Protein AF-A0A8S9JFB0-F1 (afdb_monomer)

Nearest PDB structures (foldseek):
  3i4u-assembly1_A-2  TM=8.925E-01  e=6.189E-06  Homo sapiens
  5mqf-assembly1_q  TM=8.925E-01  e=7.429E-06  Homo sapiens
  6bk8-assembly1_P  TM=8.954E-01  e=3.614E-05  Saccharomyces cerevisiae S288C
  6qid-assembly1_A  TM=9.169E-01  e=1.081E-04  Thermochaetoides thermophila DSM 1495
  7b9v-assembly1_Q  TM=8.731E-01  e=5.880E-05  Saccharomyces cerevisiae

Structure (mmCIF, N/CA/C/O backbone):
data_AF-A0A8S9JFB0-F1
#
_entry.id   AF-A0A8S9JFB0-F1
#
loop_
_atom_site.group_PDB
_atom_site.id
_atom_site.type_symbol
_atom_site.label_atom_id
_atom_site.label_alt_id
_atom_site.label_comp_id
_atom_site.label_asym_id
_atom_site.label_entity_id
_atom_site.label_seq_id
_atom_site.pdbx_PDB_ins_code
_atom_site.Cartn_x
_atom_site.Cartn_y
_atom_site.Cartn_z
_atom_site.occupancy
_atom_site.B_iso_or_equiv
_atom_site.auth_seq_id
_atom_site.auth_comp_id
_atom_site.auth_asym_id
_atom_site.auth_atom_id
_atom_site.pdbx_PDB_model_num
ATOM 1 N N . MET A 1 1 ? 8.100 4.292 -13.837 1.00 66.50 1 MET A N 1
ATOM 2 C CA . MET A 1 1 ? 7.808 2.865 -14.108 1.00 66.50 1 MET A CA 1
ATOM 3 C C . MET A 1 1 ? 8.521 1.896 -13.162 1.00 66.50 1 MET A C 1
ATOM 5 O O . MET A 1 1 ? 7.945 0.870 -12.853 1.00 66.50 1 MET A O 1
ATOM 9 N N . LEU A 1 2 ? 9.718 2.189 -12.633 1.00 82.94 2 LEU A N 1
ATOM 10 C CA . LEU A 1 2 ? 10.415 1.246 -11.734 1.00 82.94 2 LEU A CA 1
ATOM 11 C C . LEU A 1 2 ? 9.656 0.942 -10.426 1.00 82.94 2 LEU A C 1
ATOM 13 O O . LEU A 1 2 ? 9.680 -0.186 -9.946 1.00 82.94 2 LEU A O 1
ATOM 17 N N . ILE A 1 3 ? 8.934 1.922 -9.871 1.00 82.69 3 ILE A N 1
ATOM 18 C CA . ILE A 1 3 ? 8.190 1.724 -8.620 1.00 82.69 3 ILE A CA 1
ATOM 19 C C . ILE A 1 3 ? 6.989 0.786 -8.770 1.00 82.69 3 ILE A C 1
ATOM 21 O O . ILE A 1 3 ? 6.719 -0.003 -7.874 1.00 82.69 3 ILE A O 1
ATOM 25 N N . THR A 1 4 ? 6.291 0.819 -9.907 1.00 84.62 4 THR A N 1
ATOM 26 C CA . THR A 1 4 ? 5.154 -0.077 -10.152 1.00 84.62 4 THR A CA 1
ATOM 27 C C . THR A 1 4 ? 5.630 -1.517 -10.285 1.00 84.62 4 THR A C 1
ATOM 29 O O . THR A 1 4 ? 5.007 -2.407 -9.725 1.00 84.62 4 THR A O 1
ATOM 32 N N . VAL A 1 5 ? 6.778 -1.746 -10.932 1.00 84.88 5 VAL A N 1
ATOM 33 C CA . VAL A 1 5 ? 7.409 -3.076 -10.994 1.00 84.88 5 VAL A CA 1
ATOM 34 C C . VAL A 1 5 ? 7.795 -3.563 -9.595 1.00 84.88 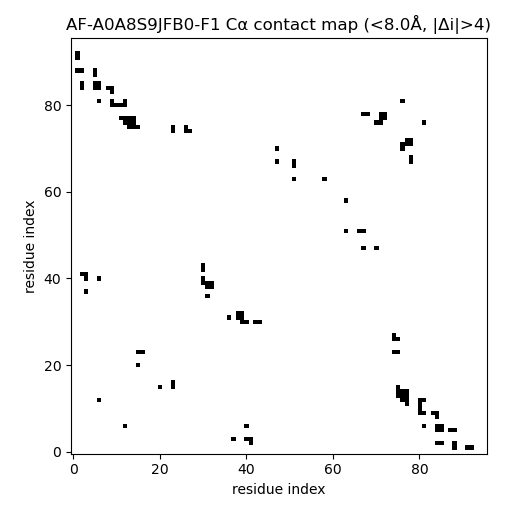5 VAL A C 1
ATOM 36 O O . VAL A 1 5 ? 7.507 -4.702 -9.244 1.00 84.88 5 VAL A O 1
ATOM 39 N N . ALA A 1 6 ? 8.370 -2.693 -8.759 1.00 87.06 6 ALA A N 1
ATOM 40 C CA . ALA A 1 6 ? 8.699 -3.045 -7.380 1.00 87.06 6 ALA A CA 1
ATOM 41 C C . ALA A 1 6 ? 7.452 -3.365 -6.530 1.00 87.06 6 ALA A C 1
ATOM 43 O O . ALA A 1 6 ? 7.484 -4.307 -5.747 1.00 87.06 6 ALA A O 1
ATOM 44 N N . MET A 1 7 ? 6.346 -2.632 -6.709 1.00 85.06 7 MET A N 1
ATOM 45 C CA . MET A 1 7 ? 5.068 -2.870 -6.013 1.00 85.06 7 MET A CA 1
ATOM 46 C C . MET A 1 7 ? 4.350 -4.143 -6.489 1.00 85.06 7 MET A C 1
ATOM 48 O O . MET A 1 7 ? 3.654 -4.769 -5.702 1.00 85.06 7 MET A O 1
ATOM 52 N N . LEU A 1 8 ? 4.531 -4.546 -7.751 1.00 84.75 8 LEU A N 1
ATOM 53 C CA . LEU A 1 8 ? 4.016 -5.817 -8.283 1.00 84.75 8 LEU A CA 1
ATOM 54 C C . LEU A 1 8 ? 4.880 -7.020 -7.889 1.00 84.75 8 LEU A C 1
ATOM 56 O O . LEU A 1 8 ? 4.402 -8.147 -7.890 1.00 84.75 8 LEU A O 1
ATOM 60 N N . SER A 1 9 ? 6.159 -6.790 -7.582 1.00 85.50 9 SER A N 1
ATOM 61 C CA . SER A 1 9 ? 7.093 -7.843 -7.176 1.00 85.50 9 SER A CA 1
ATOM 62 C C . SER A 1 9 ? 6.880 -8.315 -5.736 1.00 85.50 9 SER A C 1
ATOM 64 O O . SER A 1 9 ? 7.480 -9.314 -5.338 1.00 85.50 9 SER A O 1
ATOM 66 N N . VAL A 1 10 ? 6.092 -7.593 -4.940 1.00 85.31 10 VAL A N 1
ATOM 67 C CA . VAL A 1 10 ? 5.803 -7.952 -3.551 1.00 85.31 10 VAL A CA 1
ATOM 68 C C . VAL A 1 10 ? 4.431 -8.609 -3.426 1.00 85.31 10 VAL A C 1
ATOM 70 O O . VAL A 1 10 ? 3.573 -8.462 -4.292 1.00 85.31 10 VAL A O 1
ATOM 73 N N . GLU A 1 11 ? 4.216 -9.337 -2.330 1.00 77.19 11 GLU A N 1
ATOM 74 C CA . GLU A 1 11 ? 2.899 -9.888 -1.995 1.00 77.19 11 GLU A CA 1
ATOM 75 C C . GLU A 1 11 ? 1.832 -8.788 -1.868 1.00 77.19 11 GLU A C 1
ATOM 77 O O . GLU A 1 11 ? 2.157 -7.611 -1.696 1.00 77.19 11 GLU A O 1
ATOM 82 N N . SER A 1 12 ? 0.555 -9.194 -1.880 1.00 81.44 12 SER A N 1
ATOM 83 C CA . SER A 1 12 ? -0.623 -8.315 -1.831 1.00 81.44 12 SER A CA 1
ATOM 84 C C . SER A 1 12 ? -0.407 -7.060 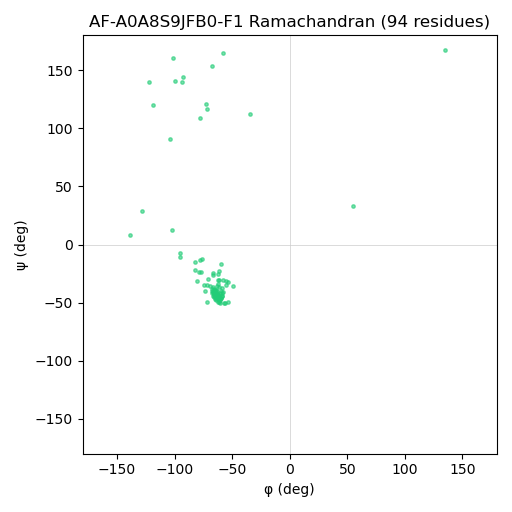-0.972 1.00 81.44 12 SER A C 1
ATOM 86 O O . SER A 1 12 ? -0.233 -7.134 0.251 1.00 81.44 12 SER A O 1
ATOM 88 N N . ILE A 1 13 ? -0.379 -5.900 -1.639 1.00 84.75 13 ILE A N 1
ATOM 89 C CA . ILE A 1 13 ? -0.193 -4.583 -1.010 1.00 84.75 13 ILE A CA 1
ATOM 90 C C . ILE A 1 13 ? -1.409 -4.235 -0.153 1.00 84.75 13 ILE A C 1
ATOM 92 O O . ILE A 1 13 ? -1.247 -3.700 0.938 1.00 84.75 13 ILE A O 1
ATOM 96 N N . PHE A 1 14 ? -2.609 -4.556 -0.628 1.00 85.25 14 PHE A N 1
ATOM 97 C CA . PHE A 1 14 ? -3.855 -4.340 0.096 1.00 85.25 14 PHE A CA 1
ATOM 98 C C . PHE A 1 14 ? -4.230 -5.593 0.887 1.00 85.25 14 PHE A C 1
ATOM 100 O O . PHE A 1 14 ? -3.979 -6.720 0.437 1.00 85.25 14 PHE A O 1
ATOM 107 N N . TYR A 1 15 ? -4.816 -5.396 2.067 1.00 84.75 15 TYR A N 1
ATOM 108 C CA . TYR A 1 15 ? -5.401 -6.471 2.862 1.00 84.75 15 TYR A CA 1
ATOM 109 C C . TYR A 1 15 ? -6.879 -6.174 3.132 1.00 84.75 15 TYR A C 1
ATOM 111 O O . TYR A 1 15 ? -7.230 -5.041 3.434 1.00 84.75 15 TYR A O 1
ATOM 119 N N . ASP A 1 16 ? -7.720 -7.209 3.071 1.00 80.62 16 ASP A N 1
ATOM 120 C CA . ASP A 1 16 ? -9.183 -7.115 3.197 1.00 80.62 16 ASP A CA 1
ATOM 121 C C . ASP A 1 16 ? -9.633 -7.599 4.593 1.00 80.62 16 ASP A C 1
ATOM 123 O O . ASP A 1 16 ? -9.835 -8.801 4.815 1.00 80.62 16 ASP A O 1
ATOM 127 N N . PRO A 1 17 ? -9.745 -6.712 5.600 1.00 80.88 17 PRO A N 1
ATOM 128 C CA . PRO A 1 17 ? -10.296 -7.087 6.894 1.00 80.88 17 PRO A CA 1
ATOM 129 C C . PRO A 1 17 ? -11.811 -7.289 6.781 1.00 80.88 17 PRO A C 1
ATOM 131 O O . PRO A 1 17 ? -12.556 -6.355 6.493 1.00 80.88 17 PRO A O 1
ATOM 134 N N . ARG A 1 18 ? -12.293 -8.495 7.108 1.00 76.75 18 ARG A N 1
ATOM 135 C CA . ARG A 1 18 ? -13.728 -8.846 7.045 1.00 76.75 18 ARG A CA 1
ATOM 136 C C . ARG A 1 18 ? -14.641 -7.887 7.818 1.00 76.75 18 ARG A C 1
ATOM 138 O O . ARG A 1 18 ? -15.769 -7.672 7.400 1.00 76.75 18 ARG A O 1
ATOM 145 N N . GLU A 1 19 ? -14.152 -7.324 8.920 1.00 81.75 19 GLU A N 1
ATOM 146 C CA . GLU A 1 19 ? -14.902 -6.405 9.786 1.00 81.75 19 GLU A CA 1
ATOM 147 C C . GLU A 1 19 ? -15.019 -4.983 9.209 1.00 81.75 19 GLU A C 1
ATOM 149 O O . GLU A 1 19 ? -15.951 -4.264 9.546 1.00 81.75 19 GLU A O 1
ATOM 154 N N . LYS A 1 20 ? -14.102 -4.579 8.317 1.00 83.25 20 LYS A N 1
ATOM 155 C CA . LYS A 1 20 ? -13.983 -3.200 7.806 1.00 83.25 20 LYS A CA 1
ATOM 156 C C . LYS A 1 20 ? -13.957 -3.121 6.278 1.00 83.25 20 LYS A C 1
ATOM 158 O O . LYS A 1 20 ? -13.383 -2.195 5.714 1.00 83.25 20 LYS A O 1
ATOM 163 N N . ARG A 1 21 ? -14.593 -4.079 5.599 1.00 81.88 21 ARG A N 1
ATOM 164 C CA . ARG A 1 21 ? -14.632 -4.143 4.126 1.00 81.88 21 ARG A CA 1
ATOM 165 C C . ARG A 1 21 ? -15.173 -2.8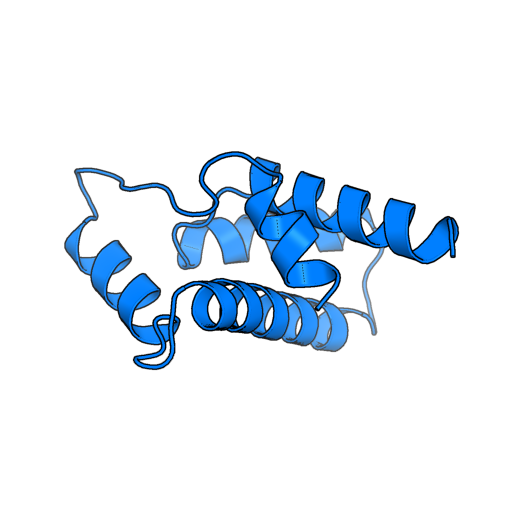84 3.462 1.00 81.88 21 ARG A C 1
ATOM 167 O O . ARG A 1 21 ? -14.752 -2.539 2.369 1.00 81.88 21 ARG A O 1
ATOM 174 N N . GLU A 1 22 ? -16.138 -2.217 4.085 1.00 84.12 22 GLU A N 1
ATOM 175 C CA . GLU A 1 22 ? -16.767 -1.034 3.491 1.00 84.12 22 GLU A CA 1
ATOM 176 C C . GLU A 1 22 ? -15.835 0.191 3.538 1.00 84.12 22 GLU A C 1
ATOM 178 O O . GLU A 1 22 ? -15.700 0.920 2.553 1.00 84.12 22 GLU A O 1
ATOM 183 N N . GLU A 1 23 ? -15.115 0.362 4.653 1.00 84.19 23 GLU A N 1
ATOM 184 C CA . GLU A 1 23 ? -14.065 1.379 4.807 1.00 84.19 23 GLU A CA 1
ATOM 185 C C . GLU A 1 23 ? -12.883 1.094 3.866 1.00 84.19 23 GLU A C 1
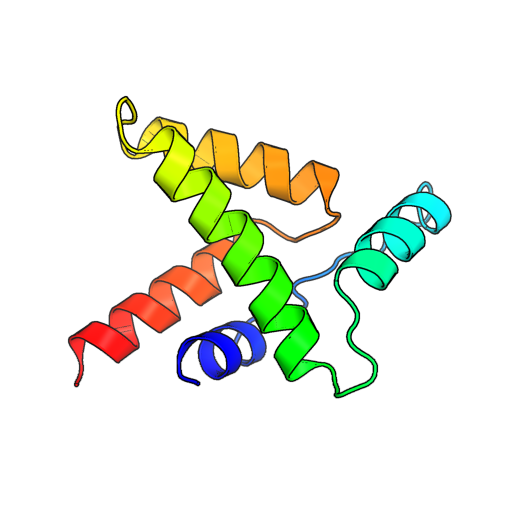ATOM 187 O O . 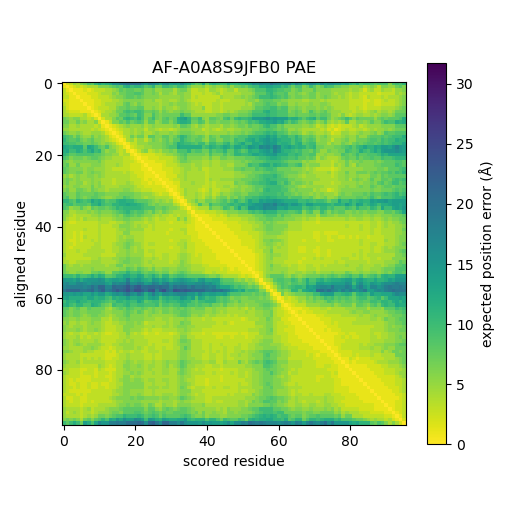GLU A 1 23 ? -12.391 2.002 3.194 1.00 84.19 23 GLU A O 1
ATOM 192 N N . GLU A 1 24 ? -12.468 -0.174 3.769 1.00 85.19 24 GLU A N 1
ATOM 193 C CA . GLU A 1 24 ? -11.395 -0.621 2.877 1.00 85.19 24 GLU A CA 1
ATOM 194 C C . GLU A 1 24 ? -11.734 -0.348 1.415 1.00 85.19 24 GLU A C 1
ATOM 196 O O . GLU A 1 24 ? -10.969 0.334 0.736 1.00 85.19 24 GLU A O 1
ATOM 201 N N . ARG A 1 25 ? -12.924 -0.745 0.955 1.00 83.88 25 ARG A N 1
ATOM 202 C CA . ARG A 1 25 ? -13.384 -0.454 -0.407 1.00 83.88 25 ARG A CA 1
ATOM 203 C C . ARG A 1 25 ? -13.435 1.031 -0.705 1.00 83.88 25 ARG A C 1
ATOM 205 O O . ARG A 1 25 ? -13.120 1.428 -1.820 1.00 83.88 25 ARG A O 1
ATOM 212 N N . THR A 1 26 ? -13.831 1.853 0.263 1.00 86.00 26 THR A N 1
ATOM 213 C CA . THR A 1 26 ? -13.875 3.309 0.079 1.00 86.00 26 THR A CA 1
ATOM 214 C C . THR A 1 26 ? -12.468 3.878 -0.094 1.00 86.00 26 THR A C 1
ATOM 216 O O . THR A 1 26 ? -12.236 4.671 -1.006 1.00 86.00 26 THR A O 1
ATOM 219 N N . SER A 1 27 ? -11.516 3.426 0.727 1.00 84.31 27 SER A N 1
ATOM 220 C CA . SER A 1 27 ? -10.107 3.809 0.614 1.00 84.31 27 SER A CA 1
ATOM 221 C C . SER A 1 27 ? -9.500 3.310 -0.700 1.00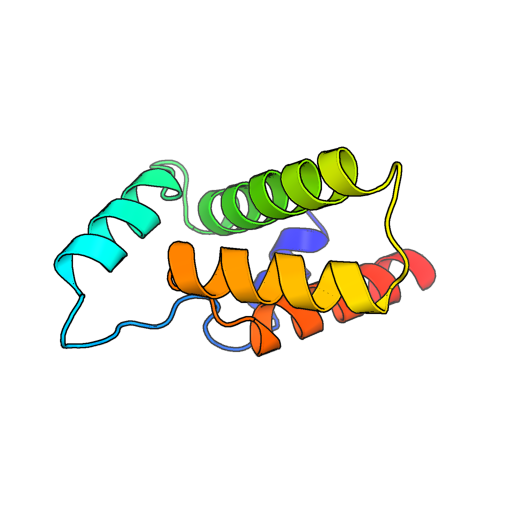 84.31 27 SER A C 1
ATOM 223 O O . SER A 1 27 ? -8.916 4.090 -1.442 1.00 84.31 27 SER A O 1
ATOM 225 N N . ILE A 1 28 ? -9.718 2.048 -1.074 1.00 82.62 28 ILE A N 1
ATOM 226 C CA . ILE A 1 28 ? -9.222 1.493 -2.337 1.00 82.62 28 ILE A CA 1
ATOM 227 C C . ILE A 1 28 ? -9.824 2.229 -3.527 1.00 82.62 28 ILE A C 1
ATOM 229 O O . ILE A 1 28 ? -9.073 2.641 -4.407 1.00 82.62 28 ILE A O 1
ATOM 233 N N . ASN A 1 29 ? -11.134 2.478 -3.545 1.00 85.31 29 ASN A N 1
ATOM 234 C CA . ASN A 1 29 ? -11.785 3.238 -4.614 1.00 85.31 29 ASN A CA 1
ATOM 235 C C . ASN A 1 29 ? -11.195 4.645 -4.776 1.00 85.31 29 ASN A C 1
ATOM 237 O O . ASN A 1 29 ? -11.151 5.140 -5.896 1.00 85.31 29 ASN A O 1
ATOM 241 N N . HIS A 1 30 ? -10.703 5.269 -3.700 1.00 85.56 30 HIS A N 1
ATOM 242 C CA . HIS A 1 30 ? -9.995 6.549 -3.786 1.00 85.56 30 HIS A CA 1
ATOM 243 C C . HIS A 1 30 ? -8.680 6.434 -4.573 1.00 85.56 30 HIS A C 1
ATOM 245 O O . HIS A 1 30 ? -8.348 7.314 -5.364 1.00 85.56 30 HIS A O 1
ATOM 251 N N . PHE A 1 31 ? -7.939 5.338 -4.398 1.00 83.56 31 PHE A N 1
ATOM 252 C CA . PHE A 1 31 ? -6.703 5.088 -5.146 1.00 83.56 31 PHE A CA 1
ATOM 253 C C . PHE A 1 31 ? -6.945 4.500 -6.538 1.00 83.56 31 PHE A C 1
ATOM 255 O O . PHE A 1 31 ? -6.052 4.570 -7.385 1.00 83.56 31 PHE A O 1
ATOM 262 N N . THR A 1 32 ? -8.106 3.880 -6.762 1.00 83.19 32 THR A N 1
ATOM 263 C CA . THR A 1 32 ? -8.390 3.106 -7.971 1.00 83.19 32 THR A CA 1
ATOM 264 C C . THR A 1 32 ? -8.556 4.045 -9.156 1.00 83.19 32 THR A C 1
ATOM 266 O O . THR A 1 32 ? -9.493 4.839 -9.199 1.00 83.19 32 THR A O 1
ATOM 269 N N . SER A 1 33 ? -7.665 3.938 -10.144 1.00 81.56 33 SER A N 1
ATOM 270 C CA . SER A 1 33 ? -7.869 4.614 -11.426 1.00 81.56 33 SER A CA 1
ATOM 271 C C . SER A 1 33 ? -8.555 3.683 -12.419 1.00 81.56 33 SER A C 1
ATOM 273 O O . SER A 1 33 ? -8.205 2.509 -12.541 1.00 81.56 33 SER A O 1
ATOM 275 N N . VAL A 1 34 ? -9.492 4.240 -13.187 1.00 78.31 34 VAL A N 1
ATOM 276 C CA . VAL A 1 34 ? -10.184 3.563 -14.297 1.00 78.31 34 VAL A CA 1
ATOM 277 C C . VAL A 1 34 ? -9.198 3.133 -15.395 1.00 78.31 34 VAL A C 1
ATOM 279 O O . VAL A 1 34 ? -9.466 2.205 -16.150 1.00 78.31 34 VAL A O 1
ATOM 282 N N . GLU A 1 35 ? -8.035 3.779 -15.465 1.00 75.75 35 GLU A N 1
ATOM 283 C CA . GLU A 1 35 ? -6.981 3.501 -16.444 1.00 75.75 35 GLU A CA 1
ATOM 284 C C . GLU A 1 35 ? -6.143 2.247 -16.105 1.00 75.75 35 GLU A C 1
ATOM 286 O O . GLU A 1 35 ? -5.419 1.756 -16.972 1.00 75.75 35 GLU A O 1
ATOM 291 N N . GLY A 1 36 ? -6.243 1.701 -14.880 1.00 81.50 36 GLY A N 1
ATOM 292 C CA . GLY A 1 36 ? -5.712 0.377 -14.523 1.00 81.50 36 GLY A CA 1
ATOM 293 C C . GLY A 1 36 ? -4.947 0.280 -13.195 1.00 81.50 36 GLY A C 1
ATOM 294 O O . GLY A 1 36 ? -4.521 1.274 -12.604 1.00 81.50 36 GLY A O 1
ATOM 295 N N . ASP A 1 37 ? -4.693 -0.961 -12.759 1.00 79.00 37 ASP A N 1
ATOM 296 C CA . ASP A 1 37 ? -4.116 -1.292 -11.441 1.00 79.00 37 ASP A CA 1
ATOM 297 C C . ASP A 1 37 ? -2.708 -0.729 -11.211 1.00 79.00 37 ASP A C 1
ATOM 299 O O . ASP A 1 37 ? -2.323 -0.383 -10.092 1.00 79.00 37 ASP A O 1
ATOM 303 N N . HIS A 1 38 ? -1.916 -0.587 -12.275 1.00 84.12 38 HIS A N 1
ATOM 304 C CA . HIS A 1 38 ? -0.583 0.007 -12.180 1.00 84.12 38 HIS A CA 1
ATOM 305 C C . HIS A 1 38 ? -0.629 1.459 -11.695 1.00 84.12 38 HIS A C 1
ATOM 307 O O . HIS A 1 38 ? 0.252 1.887 -10.945 1.00 84.12 38 HIS A O 1
ATOM 313 N N . LEU A 1 39 ? -1.653 2.210 -12.109 1.00 85.69 39 LEU A N 1
ATOM 314 C CA . LEU A 1 39 ? -1.855 3.586 -11.673 1.00 85.69 39 LEU A CA 1
ATOM 315 C C . LEU A 1 39 ? -2.362 3.628 -10.236 1.00 85.69 39 LEU A C 1
ATOM 317 O O . LEU A 1 39 ? -1.897 4.471 -9.477 1.00 85.69 39 LEU A O 1
ATOM 321 N N . THR A 1 40 ? -3.186 2.662 -9.825 1.00 87.19 40 THR A N 1
ATOM 322 C CA . THR A 1 40 ? -3.592 2.490 -8.423 1.00 87.19 40 THR A CA 1
ATOM 323 C C . THR A 1 40 ? -2.377 2.342 -7.502 1.00 87.19 40 THR A C 1
ATOM 325 O O . THR A 1 40 ? -2.225 3.097 -6.540 1.00 87.19 40 THR A O 1
ATOM 328 N N . TYR A 1 41 ? -1.436 1.446 -7.828 1.00 85.19 41 TYR A N 1
ATOM 329 C CA . TYR A 1 41 ? -0.199 1.296 -7.045 1.00 85.19 41 TYR A CA 1
ATOM 330 C C . TYR A 1 41 ? 0.680 2.550 -7.063 1.00 85.19 41 TYR A C 1
ATOM 332 O O . TYR A 1 41 ? 1.331 2.875 -6.065 1.00 85.19 41 TYR A O 1
ATOM 340 N N . LEU A 1 42 ? 0.710 3.265 -8.189 1.00 87.19 42 LEU A N 1
ATOM 341 C CA . LEU A 1 42 ? 1.441 4.521 -8.298 1.00 87.19 42 LEU A CA 1
ATOM 342 C C . LEU A 1 42 ? 0.828 5.609 -7.405 1.00 87.19 42 LEU A C 1
ATOM 344 O O . LEU A 1 42 ? 1.584 6.337 -6.764 1.00 87.19 42 LEU A O 1
ATOM 348 N N . SER A 1 43 ? -0.501 5.707 -7.335 1.00 89.19 43 SER A N 1
ATOM 349 C CA . SER A 1 43 ? -1.226 6.651 -6.475 1.00 89.19 43 SER A CA 1
ATOM 350 C C . SER A 1 43 ? -0.933 6.401 -4.997 1.00 89.19 43 SER A C 1
ATOM 352 O O . SER A 1 43 ? -0.520 7.322 -4.296 1.00 89.19 43 SER A O 1
ATOM 354 N N . VAL A 1 44 ? -1.006 5.139 -4.557 1.00 88.44 44 VAL A N 1
ATOM 355 C CA . VAL A 1 44 ? -0.624 4.715 -3.194 1.00 88.44 44 VAL A CA 1
ATOM 356 C C . VAL A 1 44 ? 0.799 5.160 -2.862 1.00 88.44 44 VAL A C 1
ATOM 358 O O . VAL A 1 44 ? 1.046 5.769 -1.819 1.00 88.44 44 VAL A O 1
ATOM 361 N N . TYR A 1 45 ? 1.756 4.886 -3.754 1.00 87.50 45 TYR A N 1
ATOM 362 C CA . TYR A 1 45 ? 3.141 5.287 -3.526 1.00 87.50 45 TYR A CA 1
ATOM 363 C C . TYR A 1 45 ? 3.316 6.811 -3.517 1.00 87.50 45 TYR A C 1
ATOM 365 O O . TYR A 1 45 ? 4.093 7.326 -2.714 1.00 87.50 45 TYR A O 1
ATOM 373 N N . ARG A 1 46 ? 2.612 7.542 -4.390 1.00 88.56 46 ARG A N 1
ATOM 374 C CA . ARG A 1 46 ? 2.668 9.009 -4.455 1.00 88.56 46 ARG A CA 1
ATOM 375 C C . ARG A 1 46 ? 2.191 9.646 -3.158 1.00 88.56 46 ARG A C 1
ATOM 377 O O . ARG A 1 46 ? 2.921 10.475 -2.622 1.00 88.56 46 ARG A O 1
ATOM 384 N N . GLU A 1 47 ? 1.036 9.239 -2.637 1.00 89.44 47 GLU A N 1
ATOM 385 C CA . GLU A 1 47 ? 0.522 9.769 -1.369 1.00 89.44 47 GLU A CA 1
ATOM 386 C C . GLU A 1 47 ? 1.443 9.438 -0.197 1.00 89.44 47 GLU A C 1
ATOM 388 O O . GLU A 1 47 ? 1.772 10.323 0.596 1.00 89.44 47 GLU A O 1
ATOM 393 N N . LEU A 1 48 ? 1.942 8.198 -0.122 1.00 87.94 48 LEU A N 1
ATOM 394 C CA . LEU A 1 48 ? 2.933 7.836 0.886 1.00 87.94 48 LEU A CA 1
ATOM 395 C C . LEU A 1 48 ? 4.173 8.730 0.781 1.00 87.94 48 LEU A C 1
ATOM 397 O O . LEU A 1 48 ? 4.635 9.266 1.787 1.00 87.94 48 LEU A O 1
ATOM 401 N N . ASN A 1 49 ? 4.732 8.871 -0.421 1.00 86.62 49 ASN A N 1
ATOM 402 C CA . ASN A 1 49 ? 5.947 9.640 -0.639 1.00 86.62 49 ASN A CA 1
ATOM 403 C C . ASN A 1 49 ? 5.734 11.113 -0.282 1.00 86.62 49 ASN A C 1
ATOM 405 O O . ASN A 1 49 ? 6.559 11.680 0.423 1.00 86.62 49 ASN A O 1
ATOM 409 N N . GLU A 1 50 ? 4.614 11.716 -0.680 1.00 88.00 50 GLU A N 1
ATOM 410 C CA . GLU A 1 50 ? 4.279 13.090 -0.304 1.00 88.00 50 GLU A CA 1
ATOM 411 C C . GLU A 1 50 ? 4.168 13.258 1.219 1.00 88.00 50 GLU A C 1
ATOM 413 O O . GLU A 1 50 ? 4.693 14.222 1.781 1.00 88.00 50 GLU A O 1
ATOM 418 N N . LEU A 1 51 ? 3.552 12.297 1.913 1.00 87.62 51 LEU A N 1
ATOM 419 C CA . LEU A 1 51 ? 3.456 12.302 3.373 1.00 87.62 51 LEU A CA 1
ATOM 420 C C . LEU A 1 51 ? 4.848 12.203 4.020 1.00 87.62 51 LEU A C 1
ATOM 422 O O . LEU A 1 51 ? 5.149 12.923 4.976 1.00 87.62 51 LEU A O 1
ATOM 426 N N . LEU A 1 52 ? 5.720 11.347 3.484 1.00 84.06 52 LEU A N 1
ATOM 427 C CA . LEU A 1 52 ? 7.101 11.211 3.945 1.00 84.06 52 LEU A CA 1
ATOM 428 C C . LEU A 1 52 ? 7.931 12.475 3.685 1.00 84.06 52 LEU A C 1
ATOM 430 O O . LEU A 1 52 ? 8.664 12.892 4.581 1.00 84.06 52 LEU A O 1
ATOM 434 N N . GLU A 1 53 ? 7.791 13.108 2.519 1.00 83.19 53 GLU A N 1
ATOM 435 C CA . GLU A 1 53 ? 8.473 14.363 2.175 1.00 83.19 53 GLU A CA 1
ATOM 436 C C . GLU A 1 53 ? 7.994 15.523 3.062 1.00 83.19 53 GLU A C 1
ATOM 438 O O . GLU A 1 53 ? 8.817 16.224 3.648 1.00 83.19 53 GLU A O 1
ATOM 443 N N . LYS A 1 54 ? 6.677 15.667 3.282 1.00 82.38 54 LYS A N 1
ATOM 444 C CA . LYS A 1 54 ? 6.098 16.661 4.215 1.00 82.38 54 LYS A CA 1
ATOM 445 C C . LYS A 1 54 ? 6.656 16.533 5.631 1.00 82.38 54 LYS A C 1
ATOM 447 O O . LYS A 1 54 ? 6.750 17.505 6.371 1.00 82.38 54 LYS A O 1
ATOM 452 N N . ARG A 1 55 ? 7.008 15.312 6.023 1.00 74.44 55 ARG A N 1
ATOM 453 C CA . ARG A 1 55 ? 7.525 14.970 7.348 1.00 74.44 55 ARG A CA 1
ATOM 454 C C . ARG A 1 55 ? 9.061 14.949 7.388 1.00 74.44 55 ARG A C 1
ATOM 456 O O . ARG A 1 55 ? 9.623 14.879 8.476 1.00 74.44 55 ARG A O 1
ATOM 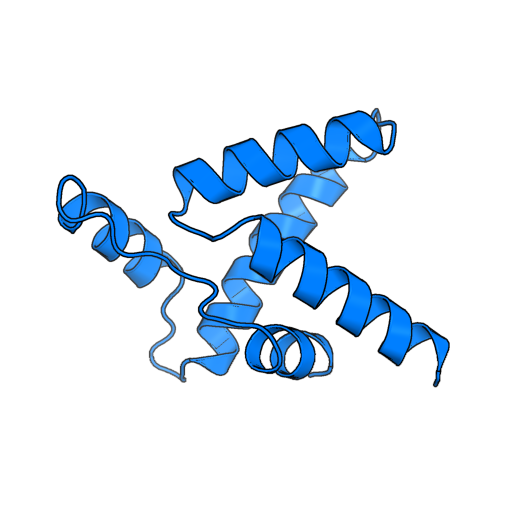463 N N . LYS A 1 56 ? 9.765 15.016 6.256 1.00 64.75 56 LYS A N 1
ATOM 464 C CA . LYS A 1 56 ? 11.232 14.867 6.179 1.00 64.75 56 LYS A CA 1
ATOM 465 C C . LYS A 1 56 ? 12.000 15.997 6.864 1.00 64.75 56 LYS A C 1
ATOM 467 O O . LYS A 1 56 ? 13.114 15.761 7.316 1.00 64.75 56 LYS A O 1
ATOM 472 N N . ALA A 1 57 ? 11.385 17.174 7.003 1.00 62.44 57 ALA A N 1
ATOM 473 C CA . ALA A 1 57 ? 11.986 18.342 7.646 1.00 62.44 57 ALA A CA 1
ATOM 474 C C . ALA A 1 57 ? 12.387 18.116 9.124 1.00 62.44 57 ALA A C 1
ATOM 476 O O . ALA A 1 57 ? 13.189 18.879 9.648 1.00 62.44 57 ALA A O 1
ATOM 477 N N . GLU A 1 58 ? 11.882 17.063 9.790 1.00 59.06 58 GLU A N 1
ATOM 478 C CA . GLU A 1 58 ? 12.078 16.847 11.238 1.00 59.06 58 GLU A CA 1
ATOM 479 C C . GLU A 1 58 ? 12.367 15.381 11.661 1.00 59.06 58 GLU A C 1
ATOM 481 O O . GLU A 1 58 ? 12.336 15.055 12.857 1.00 59.06 58 GLU A O 1
ATOM 486 N N . ASN A 1 59 ? 12.595 14.445 10.724 1.00 58.69 59 ASN A N 1
ATOM 487 C CA . ASN A 1 59 ? 12.475 13.008 11.026 1.00 58.69 59 ASN A CA 1
ATOM 488 C C . ASN A 1 59 ? 13.742 12.155 10.851 1.00 58.69 59 ASN A C 1
ATOM 490 O O . ASN A 1 59 ? 14.243 11.953 9.751 1.00 58.69 59 ASN A O 1
ATOM 494 N N . SER A 1 60 ? 14.166 11.532 11.957 1.00 64.94 60 SER A N 1
ATOM 495 C CA . SER A 1 60 ? 15.054 10.362 11.991 1.00 64.94 60 SER A CA 1
ATOM 496 C C . SER A 1 60 ? 14.360 9.113 11.418 1.00 64.94 60 SER A C 1
ATOM 498 O O . SER A 1 60 ? 13.140 8.974 11.526 1.00 64.94 60 SER A O 1
ATOM 500 N N . GLU A 1 61 ? 15.131 8.159 10.887 1.00 68.06 61 GLU A N 1
ATOM 501 C CA . GLU A 1 61 ? 14.655 6.922 10.229 1.00 68.06 61 GLU A CA 1
ATOM 502 C C . GLU A 1 61 ? 13.596 6.140 11.042 1.00 68.06 61 GLU A C 1
ATOM 504 O O . GLU A 1 61 ? 12.604 5.650 10.503 1.00 68.06 61 GLU A O 1
ATOM 509 N N . CYS A 1 62 ? 13.720 6.126 12.371 1.00 67.75 62 CYS A N 1
ATOM 510 C CA . CYS A 1 62 ? 12.780 5.456 13.275 1.00 67.75 62 CYS A CA 1
ATOM 511 C C . CYS A 1 62 ? 11.372 6.101 13.302 1.00 67.75 62 CYS A C 1
ATOM 513 O O . CYS A 1 62 ? 10.369 5.433 13.564 1.00 67.75 62 CYS A O 1
ATOM 515 N N . LYS A 1 63 ? 11.258 7.402 12.998 1.00 75.12 63 LYS A N 1
ATOM 516 C CA . LYS A 1 63 ? 9.964 8.100 12.900 1.00 75.12 63 LYS A CA 1
ATOM 517 C C . LYS A 1 63 ? 9.279 7.848 11.551 1.00 75.12 63 LYS A C 1
ATOM 519 O O . LYS A 1 63 ? 8.052 7.764 11.513 1.00 75.12 63 LYS A O 1
ATOM 524 N N . VAL A 1 64 ? 10.050 7.650 10.477 1.00 79.56 64 VAL A N 1
ATOM 525 C CA . VAL A 1 64 ? 9.537 7.299 9.138 1.00 79.56 64 VAL A CA 1
ATOM 526 C C . VAL A 1 64 ? 8.755 5.986 9.185 1.00 79.56 64 VAL A C 1
ATOM 528 O O . VAL A 1 64 ? 7.631 5.927 8.691 1.00 79.56 64 VAL A O 1
ATOM 531 N N . ASP A 1 65 ? 9.295 4.963 9.853 1.00 81.31 65 ASP A N 1
ATOM 532 C CA . ASP A 1 65 ? 8.634 3.658 9.992 1.00 81.31 65 ASP A CA 1
ATOM 533 C C . ASP A 1 65 ? 7.308 3.775 10.776 1.00 81.31 65 ASP A C 1
ATOM 535 O O . ASP A 1 65 ? 6.292 3.214 10.369 1.00 81.31 65 ASP A O 1
ATOM 539 N N . LYS A 1 66 ? 7.258 4.596 11.839 1.00 84.56 66 LYS A N 1
ATOM 540 C CA . LYS A 1 66 ? 6.019 4.857 12.603 1.00 84.56 66 LYS A CA 1
ATOM 541 C C . LYS A 1 66 ? 4.950 5.571 11.776 1.00 84.56 66 LYS A C 1
ATOM 543 O O . LYS A 1 66 ? 3.779 5.197 11.841 1.00 84.56 66 LYS A O 1
ATOM 548 N N . ILE A 1 67 ? 5.339 6.595 11.018 1.00 86.50 67 ILE A N 1
ATOM 549 C CA . ILE A 1 67 ? 4.425 7.353 10.154 1.00 86.50 67 ILE A CA 1
ATOM 550 C C . ILE A 1 67 ? 3.869 6.440 9.062 1.00 86.50 67 ILE A C 1
ATOM 552 O O . ILE A 1 67 ? 2.655 6.393 8.870 1.00 86.50 67 ILE A O 1
ATOM 556 N N . MET A 1 68 ? 4.741 5.661 8.418 1.00 86.06 68 MET A N 1
ATOM 557 C CA . MET A 1 68 ? 4.345 4.700 7.396 1.00 86.06 68 MET A CA 1
ATOM 558 C C . MET A 1 68 ? 3.387 3.651 7.960 1.00 86.06 68 MET A C 1
ATOM 560 O O . MET A 1 68 ? 2.338 3.431 7.370 1.00 86.06 68 MET A O 1
ATOM 564 N N . ARG A 1 69 ? 3.675 3.052 9.126 1.00 86.94 69 ARG A N 1
ATOM 565 C CA . ARG A 1 69 ? 2.760 2.093 9.776 1.00 86.94 69 ARG A CA 1
ATOM 566 C C . ARG A 1 69 ? 1.390 2.696 10.066 1.00 86.94 69 ARG A C 1
ATOM 568 O O . ARG A 1 69 ? 0.384 2.019 9.875 1.00 86.94 69 ARG A O 1
ATOM 575 N N . LYS A 1 70 ? 1.344 3.951 10.528 1.00 89.38 70 LYS A N 1
ATOM 576 C CA . LYS A 1 70 ? 0.079 4.649 10.786 1.00 89.38 70 LYS A CA 1
ATOM 577 C C . LYS A 1 70 ? -0.712 4.844 9.492 1.00 89.38 70 LYS A C 1
ATOM 579 O O . LYS A 1 70 ? -1.886 4.507 9.464 1.00 89.38 70 LYS A O 1
ATOM 584 N N . TRP A 1 71 ? -0.058 5.322 8.436 1.00 89.62 71 TRP A N 1
ATOM 585 C CA . TRP A 1 71 ? -0.682 5.516 7.126 1.00 89.62 71 TRP A CA 1
ATOM 586 C C . TRP A 1 71 ? -1.160 4.199 6.503 1.00 89.62 71 TRP A C 1
ATOM 588 O O . TRP A 1 71 ? -2.272 4.122 5.998 1.00 89.62 71 TRP A O 1
ATOM 598 N N . CYS A 1 72 ? -0.360 3.139 6.621 1.00 89.06 72 CYS A N 1
ATOM 599 C CA . CYS A 1 72 ? -0.707 1.797 6.160 1.00 89.06 72 CYS A CA 1
ATOM 600 C C . CYS A 1 72 ? -1.986 1.274 6.825 1.00 89.06 72 CYS A C 1
ATOM 602 O O . CY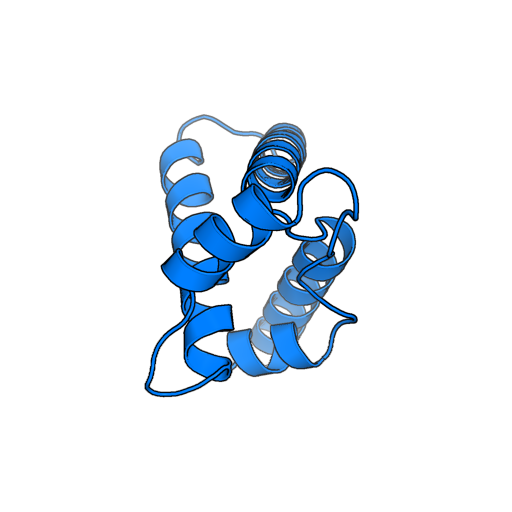S A 1 72 ? -2.837 0.704 6.157 1.00 89.06 72 CYS A O 1
ATOM 604 N N . LYS A 1 73 ? -2.141 1.500 8.136 1.00 87.25 73 LYS A N 1
ATOM 605 C CA . LYS A 1 73 ? -3.336 1.083 8.879 1.00 87.25 73 LYS A CA 1
ATOM 606 C C . LYS A 1 73 ? -4.592 1.848 8.452 1.00 87.25 73 LYS A C 1
ATOM 608 O O . LYS A 1 73 ? -5.667 1.266 8.447 1.00 87.25 73 LYS A O 1
ATOM 613 N N . ASP A 1 74 ? -4.440 3.130 8.138 1.00 88.31 74 ASP A N 1
ATOM 614 C CA . ASP A 1 74 ? -5.535 4.013 7.721 1.00 88.31 74 ASP A CA 1
ATOM 615 C C . ASP A 1 74 ? -6.028 3.686 6.302 1.00 88.31 74 ASP A C 1
ATOM 617 O O . ASP A 1 74 ? -7.221 3.721 6.033 1.00 88.31 74 ASP A O 1
ATOM 621 N N . ASN A 1 75 ? -5.106 3.277 5.422 1.00 88.38 75 ASN A N 1
ATOM 622 C CA . ASN A 1 75 ? -5.378 2.993 4.009 1.00 88.38 75 ASN A CA 1
ATOM 623 C C . ASN A 1 75 ? -5.480 1.496 3.687 1.00 88.38 75 ASN A C 1
ATOM 625 O O . ASN A 1 75 ? -5.435 1.112 2.523 1.00 88.38 75 ASN A O 1
ATOM 629 N N . PHE A 1 76 ? -5.568 0.635 4.706 1.00 87.75 76 PHE A N 1
ATOM 630 C CA . PHE A 1 76 ? -5.667 -0.822 4.535 1.00 87.75 76 PHE A CA 1
ATOM 631 C C . PHE A 1 76 ? -4.529 -1.426 3.686 1.00 87.75 76 PHE A C 1
ATOM 633 O O . PHE A 1 76 ? -4.684 -2.421 2.975 1.00 87.75 76 PHE A O 1
ATOM 640 N N . VAL A 1 77 ? -3.340 -0.831 3.800 1.00 88.69 77 VAL A N 1
ATOM 641 C CA . VAL A 1 77 ? -2.116 -1.256 3.117 1.00 88.69 77 VAL A CA 1
ATOM 642 C C . VAL A 1 77 ? -1.234 -2.063 4.067 1.00 88.69 77 VAL A C 1
ATOM 644 O O . VAL A 1 77 ? -1.065 -1.743 5.245 1.00 88.69 77 VAL A O 1
ATOM 647 N N . ASN A 1 78 ? -0.606 -3.115 3.557 1.00 88.69 78 ASN A N 1
ATOM 648 C CA . ASN A 1 78 ? 0.353 -3.912 4.297 1.00 88.69 78 ASN A CA 1
ATOM 649 C C . ASN A 1 78 ? 1.711 -3.198 4.368 1.00 88.69 78 ASN A C 1
ATOM 651 O O . ASN A 1 78 ? 2.472 -3.137 3.400 1.00 88.69 78 ASN A O 1
ATOM 655 N N . GLY A 1 79 ? 2.056 -2.705 5.559 1.00 87.44 79 GLY A N 1
ATOM 656 C CA . GLY A 1 79 ? 3.319 -2.001 5.784 1.00 87.44 79 GLY A CA 1
ATOM 657 C C . GLY A 1 79 ? 4.570 -2.851 5.542 1.00 87.44 79 GLY A C 1
ATOM 658 O O . GLY A 1 79 ? 5.615 -2.292 5.215 1.00 87.44 79 GLY A O 1
ATOM 659 N N . ARG A 1 80 ? 4.492 -4.186 5.661 1.00 87.12 80 ARG A N 1
ATOM 660 C CA . ARG A 1 80 ? 5.623 -5.072 5.330 1.00 87.12 80 ARG A CA 1
ATOM 661 C C . ARG A 1 80 ? 5.851 -5.131 3.823 1.00 87.12 80 ARG A C 1
ATOM 663 O O . ARG A 1 80 ? 6.975 -4.889 3.388 1.00 87.12 80 ARG A O 1
ATOM 670 N N . SER A 1 81 ? 4.792 -5.368 3.048 1.00 89.06 81 SER A N 1
ATOM 671 C CA . SER A 1 81 ? 4.853 -5.386 1.582 1.00 89.06 81 SER A CA 1
ATOM 672 C C . SER A 1 81 ? 5.340 -4.044 1.037 1.00 89.06 81 SER A C 1
ATOM 674 O O . SER A 1 81 ? 6.247 -4.000 0.213 1.00 89.06 81 SER A O 1
ATOM 676 N N . LEU A 1 82 ? 4.821 -2.935 1.573 1.00 87.50 82 LEU A N 1
ATOM 677 C CA . LEU A 1 82 ? 5.199 -1.584 1.155 1.00 87.50 82 LEU A CA 1
ATOM 678 C C . LEU A 1 82 ? 6.667 -1.253 1.470 1.00 87.50 82 LEU A C 1
ATOM 680 O O . LEU A 1 82 ? 7.360 -0.649 0.651 1.00 87.50 82 LEU A O 1
ATOM 684 N N . LYS A 1 83 ? 7.166 -1.681 2.639 1.00 87.81 83 LYS A N 1
ATOM 685 C CA . LYS A 1 83 ? 8.589 -1.554 2.989 1.00 87.81 83 LYS A CA 1
ATOM 686 C C . LYS A 1 83 ? 9.460 -2.316 1.999 1.00 87.81 83 LYS A C 1
ATOM 688 O O . LYS A 1 83 ? 10.424 -1.760 1.483 1.00 87.81 83 LYS A O 1
ATOM 693 N N . HIS A 1 84 ? 9.084 -3.561 1.718 1.00 89.19 84 HIS A N 1
ATOM 694 C CA . HIS A 1 84 ? 9.817 -4.415 0.799 1.00 89.19 84 HIS A CA 1
ATOM 695 C C . HIS A 1 84 ? 9.835 -3.833 -0.620 1.00 89.19 84 HIS A C 1
ATOM 697 O O . HIS A 1 84 ? 10.903 -3.724 -1.212 1.00 89.19 84 HIS A O 1
ATOM 703 N N . ALA A 1 85 ? 8.699 -3.334 -1.118 1.00 89.69 85 ALA A N 1
ATOM 704 C CA . ALA A 1 85 ? 8.617 -2.677 -2.422 1.00 89.69 85 ALA A CA 1
ATOM 705 C C . ALA A 1 85 ? 9.540 -1.452 -2.503 1.00 89.69 85 ALA A C 1
ATOM 707 O O . ALA A 1 85 ? 10.207 -1.231 -3.514 1.00 89.69 85 ALA A O 1
ATOM 708 N N . ARG A 1 86 ? 9.630 -0.666 -1.423 1.00 87.38 86 ARG A N 1
ATOM 709 C CA . ARG A 1 86 ? 10.525 0.494 -1.353 1.00 87.38 86 ARG A CA 1
ATOM 710 C C . ARG A 1 86 ? 12.001 0.096 -1.353 1.00 87.38 86 ARG A C 1
ATOM 712 O O . ARG A 1 86 ? 12.792 0.755 -2.028 1.00 87.38 86 ARG A O 1
ATOM 719 N N . ASP A 1 87 ? 12.378 -0.952 -0.623 1.00 88.25 87 ASP A N 1
ATOM 720 C CA . ASP A 1 87 ? 13.752 -1.467 -0.646 1.00 88.25 87 ASP A CA 1
ATOM 721 C C . ASP A 1 87 ? 14.111 -2.042 -2.021 1.00 88.25 87 ASP A C 1
ATOM 723 O O . ASP A 1 87 ? 15.168 -1.703 -2.547 1.00 88.25 87 ASP A O 1
ATOM 727 N N . THR A 1 88 ? 13.213 -2.798 -2.662 1.00 89.25 88 THR A N 1
ATOM 728 C CA . THR A 1 88 ? 13.394 -3.287 -4.040 1.00 89.25 88 THR A CA 1
ATOM 729 C C . THR A 1 88 ? 13.557 -2.130 -5.021 1.00 89.25 88 THR A C 1
ATOM 731 O O . THR A 1 88 ? 14.481 -2.128 -5.830 1.00 89.25 88 THR A O 1
ATOM 734 N N . TYR A 1 89 ? 12.717 -1.098 -4.922 1.00 89.38 89 TYR A N 1
ATOM 735 C CA . TYR A 1 89 ? 12.843 0.106 -5.741 1.00 89.38 89 TYR A CA 1
ATOM 736 C C . TYR A 1 89 ? 14.195 0.803 -5.546 1.00 89.38 89 TYR A C 1
ATOM 738 O O . TYR A 1 89 ? 14.837 1.175 -6.528 1.00 89.38 89 TYR A O 1
ATOM 746 N N . ARG A 1 90 ? 14.654 0.952 -4.297 1.00 87.81 90 ARG A N 1
ATOM 747 C CA . ARG A 1 90 ? 15.955 1.562 -3.988 1.00 87.81 90 ARG A CA 1
ATOM 748 C C . ARG A 1 90 ? 17.121 0.713 -4.492 1.00 87.81 90 ARG A C 1
ATOM 750 O O . ARG A 1 90 ? 18.080 1.266 -5.018 1.00 87.81 90 ARG A O 1
ATOM 757 N N . PHE A 1 91 ? 17.034 -0.605 -4.352 1.00 87.75 91 PHE A N 1
ATOM 758 C CA . PHE A 1 91 ? 18.039 -1.538 -4.849 1.00 87.75 91 PHE A CA 1
ATOM 759 C C . PHE A 1 91 ? 18.170 -1.460 -6.372 1.00 87.75 91 PHE A C 1
ATOM 761 O O . PHE A 1 91 ? 19.271 -1.287 -6.890 1.00 87.75 91 PHE A O 1
ATOM 768 N N . VAL A 1 92 ? 17.040 -1.511 -7.085 1.00 87.06 92 VAL A N 1
ATOM 769 C CA . VAL A 1 92 ? 17.008 -1.375 -8.545 1.00 87.06 92 VAL A CA 1
ATOM 770 C C . VAL A 1 92 ? 17.555 -0.011 -8.963 1.00 87.06 92 VAL A C 1
ATOM 772 O O . VAL A 1 92 ? 18.414 0.048 -9.829 1.00 87.06 92 VAL A O 1
ATOM 775 N N . MET A 1 93 ? 17.139 1.073 -8.305 1.00 85.12 93 MET A N 1
ATOM 776 C CA . MET A 1 93 ? 17.650 2.422 -8.577 1.00 85.12 93 MET A CA 1
ATOM 777 C C . MET A 1 93 ? 19.159 2.564 -8.332 1.00 85.12 93 MET A C 1
ATOM 779 O O . MET A 1 93 ? 19.788 3.373 -8.992 1.00 85.12 93 MET A O 1
ATOM 783 N N . SER A 1 94 ? 19.736 1.810 -7.394 1.00 85.75 94 SER A N 1
ATOM 784 C CA . SER A 1 94 ? 21.182 1.815 -7.135 1.00 85.75 94 SER A CA 1
ATOM 785 C C . SER A 1 94 ? 21.980 0.929 -8.095 1.00 85.75 94 SER A C 1
ATOM 787 O O . SER A 1 94 ? 23.207 1.003 -8.097 1.00 85.75 94 SER A O 1
ATOM 789 N N . SER A 1 95 ? 21.310 0.038 -8.827 1.00 80.62 95 SER A N 1
ATOM 790 C CA . SER A 1 95 ? 21.941 -0.931 -9.732 1.00 80.62 95 SER A CA 1
ATOM 791 C C . SER A 1 95 ? 21.998 -0.440 -11.185 1.00 80.62 95 SER A C 1
ATOM 793 O O . SER A 1 95 ? 22.612 -1.104 -12.017 1.00 80.62 95 SER A O 1
ATOM 795 N N . PHE A 1 96 ? 21.358 0.694 -11.478 1.00 66.62 96 PHE A N 1
ATOM 796 C CA . PHE A 1 96 ? 21.393 1.412 -12.754 1.00 66.62 96 PHE A CA 1
ATOM 797 C C . PHE A 1 96 ? 22.133 2.737 -12.581 1.00 66.62 96 PHE A C 1
ATOM 799 O O . PHE A 1 96 ? 22.815 3.141 -13.547 1.00 66.62 96 PHE A O 1
#

Sequence (96 aa):
MLITVAMLSVESIFYDPREKREEERTSINHFTSVEGDHLTYLSVYRELNELLEKRKAENSECKVDKIMRKWCKDNFVNGRSLKHARDTYRFVMSSF

Mean predicted aligned error: 5.89 Å

Secondary structure (DSSP, 8-state):
-HHHHHHHSSS-SB---TTSHHHHHHHHHHH--TT-HHHHHHHHHHHHHHHHHHHHTT--HHHHHHHHHHHHHHTTB-HHHHHHHHHHHHHHHHH-

Foldseek 3Di:
DLLLVLLVVFPDFADQDPVCNVQQVVLQVVLDDPVDDSSSSVSVVVVLVVQCVVVVVPDDPVVNLVSLVVVCVNNRTDSVSVVRSVVSSVVVVVVD

pLDDT: mean 83.07, std 6.98, range [58.69, 89.69]

Solvent-accessible surface area (backbone atoms only — not comparable to full-atom values): 5384 Å² total; per-residue (Å²): 115,65,59,44,55,21,53,66,72,36,61,75,47,64,59,85,52,86,93,46,47,70,61,43,50,54,47,47,55,71,39,52,44,95,92,34,69,64,52,19,54,43,44,52,50,48,56,52,49,51,54,50,58,77,47,51,89,79,53,57,73,77,52,53,56,53,52,48,46,52,51,18,66,76,58,35,35,37,52,67,33,52,50,50,18,51,51,48,32,51,51,54,62,71,73,108

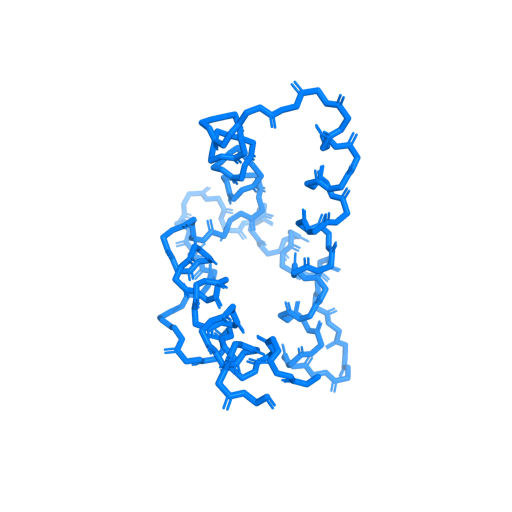Organism: Brassica cretica (NCBI:txid69181)

Radius of gyration: 13.55 Å; Cα contacts (8 Å, |Δi|>4): 70; chains: 1; bounding box: 39×28×30 Å